Protein AF-A0A7Y0X4U5-F1 (afdb_monomer_lite)

Radius of gyration: 18.62 Å; chains: 1; bounding box: 36×19×56 Å

InterPro domains:
  IPR001992 T2SS_GspF/T4SS_PilC conserved site [PS00874] (8-36)
  IPR003004 GspF/PilC family [PTHR30012] (2-83)

Organism: Vibrio parahaemolyticus (NCBI:txid670)

Sequence (84 aa):
NRQKMRSKLLQAMIYPVVLVVFAVVIVSFLLATVVPKIIEPIIQMGQELPQSTQFLLAASEFVQDWGLIIFVVLVALFYGLKLA

Secondary structure (DSSP, 8-state):
-HHHHHHHHHHHHHHHHHHHHHHHHHHHHHHHHHHHHHHHHHHHTTPPPPHHHHHHHHHHHHHHHHHHHHHHHHHHHHHHHHH-

Structure (mmCIF, N/CA/C/O backbone):
data_AF-A0A7Y0X4U5-F1
#
_entry.id   AF-A0A7Y0X4U5-F1
#
loop_
_atom_site.group_PDB
_atom_site.id
_atom_site.type_symbol
_atom_site.label_atom_id
_atom_site.label_alt_id
_atom_site.label_comp_id
_atom_site.label_asym_id
_atom_site.label_entity_id
_atom_site.label_seq_id
_atom_site.pdbx_PDB_ins_code
_atom_site.Cartn_x
_atom_site.Cartn_y
_atom_site.Cartn_z
_atom_site.occupancy
_atom_site.B_iso_or_equiv
_atom_site.auth_seq_id
_atom_site.auth_comp_id
_atom_site.auth_asym_id
_atom_site.auth_atom_id
_atom_site.pdbx_PDB_model_num
ATOM 1 N N . ASN A 1 1 ? 21.019 9.907 -31.122 1.00 62.03 1 ASN A N 1
ATOM 2 C CA . ASN A 1 1 ? 21.095 10.635 -29.826 1.00 62.03 1 ASN A CA 1
ATOM 3 C C . ASN A 1 1 ? 19.901 10.414 -28.887 1.00 62.03 1 ASN A C 1
ATOM 5 O O . ASN A 1 1 ? 20.150 10.158 -27.717 1.00 62.03 1 ASN A O 1
ATOM 9 N N . ARG A 1 2 ? 18.632 10.413 -29.343 1.00 66.62 2 ARG A N 1
ATOM 10 C CA . ARG A 1 2 ? 17.447 10.183 -28.471 1.00 66.62 2 ARG A CA 1
ATOM 11 C C . ARG A 1 2 ? 17.437 8.849 -27.699 1.00 66.62 2 ARG A C 1
ATOM 13 O O . ARG A 1 2 ? 17.125 8.851 -26.515 1.00 66.62 2 ARG A O 1
ATOM 20 N N . GLN A 1 3 ? 17.818 7.731 -28.324 1.00 68.44 3 GLN A N 1
ATOM 21 C CA . GLN A 1 3 ? 17.815 6.420 -27.648 1.00 68.44 3 GLN A CA 1
ATOM 22 C C . GLN A 1 3 ? 18.856 6.319 -26.514 1.00 68.44 3 GLN A C 1
ATOM 24 O O . GLN A 1 3 ? 18.544 5.800 -25.446 1.00 68.44 3 GLN A O 1
ATOM 29 N N . LYS A 1 4 ? 20.052 6.908 -26.688 1.00 65.00 4 LYS A N 1
ATOM 30 C CA . LYS A 1 4 ? 21.085 6.982 -25.632 1.00 65.00 4 LYS A CA 1
ATOM 31 C C . LYS A 1 4 ? 20.634 7.815 -24.424 1.00 65.00 4 LYS A C 1
ATOM 33 O O . LYS A 1 4 ? 20.914 7.432 -23.294 1.00 65.00 4 LYS A O 1
ATOM 38 N N . MET A 1 5 ? 19.920 8.924 -24.646 1.00 70.81 5 MET A N 1
ATOM 39 C CA . MET A 1 5 ? 19.325 9.712 -23.554 1.00 70.81 5 MET A CA 1
ATOM 40 C C . MET A 1 5 ? 18.218 8.943 -22.829 1.00 70.81 5 MET A C 1
ATOM 42 O O . MET A 1 5 ? 18.185 8.947 -21.604 1.00 70.81 5 MET A O 1
ATOM 46 N N . ARG A 1 6 ? 17.346 8.244 -23.568 1.00 70.62 6 ARG A N 1
ATOM 47 C CA . ARG A 1 6 ? 16.252 7.455 -22.984 1.00 70.62 6 ARG A CA 1
ATOM 48 C C . ARG A 1 6 ? 16.773 6.316 -22.100 1.00 70.62 6 ARG A C 1
ATOM 50 O O . ARG A 1 6 ? 16.300 6.163 -20.983 1.00 70.62 6 ARG 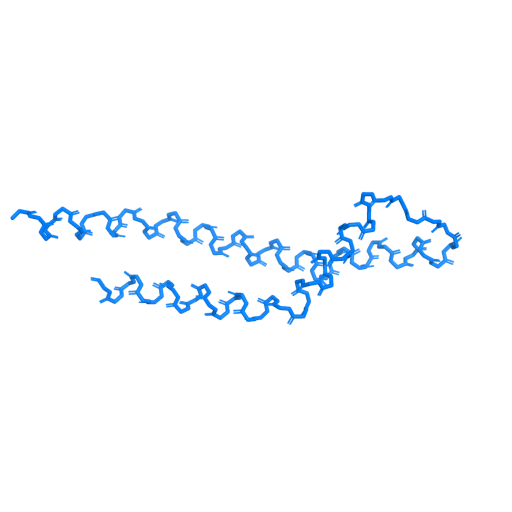A O 1
ATOM 57 N N . SER A 1 7 ? 17.795 5.591 -22.554 1.00 71.38 7 SER A N 1
ATOM 58 C CA . SER A 1 7 ? 18.433 4.516 -21.777 1.00 71.38 7 SER A CA 1
ATOM 59 C C . SER A 1 7 ? 19.111 5.031 -20.495 1.00 71.38 7 SER A C 1
ATOM 61 O O . SER A 1 7 ? 18.940 4.433 -19.435 1.00 71.38 7 SER A O 1
ATOM 63 N N . LYS A 1 8 ? 19.788 6.191 -20.542 1.00 72.12 8 LYS A N 1
ATOM 64 C CA . LYS A 1 8 ? 20.341 6.839 -19.334 1.00 72.12 8 LYS A CA 1
ATOM 65 C C . LYS A 1 8 ? 19.260 7.251 -18.329 1.00 72.12 8 LYS A C 1
ATOM 67 O O . LYS A 1 8 ? 19.467 7.099 -17.130 1.00 72.12 8 LYS A O 1
ATOM 72 N N . LEU A 1 9 ? 18.123 7.762 -18.808 1.00 77.19 9 LEU A N 1
ATOM 73 C CA . LEU A 1 9 ? 16.993 8.129 -17.947 1.00 77.19 9 LEU A CA 1
ATOM 74 C C . LEU A 1 9 ? 16.370 6.899 -17.275 1.00 77.19 9 LEU A C 1
ATOM 76 O O . LEU A 1 9 ? 16.123 6.935 -16.073 1.00 77.19 9 LEU A O 1
ATOM 80 N N . LEU A 1 10 ? 16.175 5.803 -18.018 1.00 75.50 10 LEU A N 1
ATOM 81 C CA . LEU A 1 10 ? 15.668 4.547 -17.454 1.00 75.50 10 LEU A CA 1
ATOM 82 C C . LEU A 1 10 ? 16.621 3.976 -16.395 1.00 75.50 10 LEU A C 1
ATOM 84 O O . LEU A 1 10 ? 16.172 3.599 -15.318 1.00 75.50 10 LEU A O 1
ATOM 88 N N . GLN A 1 11 ? 17.937 4.011 -16.632 1.00 76.44 11 GLN A N 1
ATOM 89 C CA . GLN A 1 11 ? 18.926 3.593 -15.631 1.00 76.44 11 GLN A CA 1
ATOM 90 C C . GLN A 1 11 ? 18.897 4.449 -14.359 1.00 76.44 11 GLN A C 1
ATOM 92 O O . GLN A 1 11 ? 18.979 3.905 -13.259 1.00 76.44 11 GLN A O 1
ATOM 97 N N . ALA A 1 12 ? 18.743 5.770 -14.485 1.00 83.56 12 ALA A N 1
ATOM 98 C CA . ALA A 1 12 ? 18.646 6.664 -13.331 1.00 83.56 12 ALA A CA 1
ATOM 99 C C . ALA A 1 12 ? 17.367 6.434 -12.503 1.00 83.56 12 ALA A C 1
ATOM 101 O O . ALA A 1 12 ? 17.356 6.699 -11.304 1.00 83.56 12 ALA A O 1
ATOM 102 N N . MET A 1 13 ? 16.305 5.914 -13.127 1.00 84.62 13 MET A N 1
ATOM 103 C CA . MET A 1 13 ? 15.016 5.642 -12.484 1.00 84.62 13 MET A CA 1
ATOM 104 C C . MET A 1 13 ? 14.991 4.343 -11.672 1.00 84.62 13 MET A C 1
ATOM 106 O O . MET A 1 13 ? 14.137 4.204 -10.800 1.00 84.62 13 MET A O 1
ATOM 110 N N . ILE A 1 14 ? 15.942 3.427 -11.884 1.00 82.88 14 ILE A N 1
ATOM 111 C CA . ILE A 1 14 ? 16.012 2.156 -11.145 1.00 82.88 14 ILE A CA 1
ATOM 112 C C . ILE A 1 14 ? 16.118 2.407 -9.637 1.00 82.88 14 ILE A C 1
ATOM 114 O O . ILE A 1 14 ? 15.358 1.824 -8.868 1.00 82.88 14 ILE A O 1
ATOM 118 N N . TYR A 1 15 ? 17.025 3.289 -9.209 1.00 85.31 15 TYR A N 1
ATOM 119 C CA . TYR A 1 15 ? 17.250 3.547 -7.784 1.00 85.31 15 TYR A CA 1
ATOM 120 C C . TYR A 1 15 ? 16.007 4.137 -7.079 1.00 85.31 15 TYR A C 1
ATOM 122 O O . TYR A 1 15 ? 15.568 3.551 -6.087 1.00 85.31 15 TYR A O 1
ATOM 130 N N . PRO A 1 16 ? 15.365 5.204 -7.602 1.00 87.19 16 PRO A N 1
ATOM 131 C CA . PRO A 1 16 ? 14.094 5.694 -7.072 1.00 87.19 16 PRO A CA 1
ATOM 132 C C . PRO A 1 16 ? 12.992 4.630 -7.027 1.00 87.19 16 PRO A C 1
ATOM 134 O O . PRO A 1 16 ? 12.295 4.526 -6.022 1.00 87.19 16 PRO A O 1
ATOM 137 N N . VAL A 1 17 ? 12.834 3.822 -8.083 1.00 87.44 17 VAL A N 1
ATOM 138 C CA . VAL A 1 17 ? 11.769 2.805 -8.139 1.00 87.44 17 VAL A CA 1
ATOM 139 C C . VAL A 1 17 ? 11.984 1.728 -7.082 1.00 87.44 17 VAL A C 1
ATOM 141 O O . VAL A 1 17 ? 11.036 1.381 -6.385 1.00 87.44 17 VAL A O 1
ATOM 144 N N . VAL A 1 18 ? 13.213 1.233 -6.908 1.00 87.06 18 VAL A N 1
ATOM 145 C CA . VAL A 1 18 ? 13.520 0.246 -5.860 1.00 87.06 18 VAL A CA 1
ATOM 146 C C . VAL A 1 18 ? 13.167 0.805 -4.484 1.00 87.06 18 VAL A C 1
ATOM 148 O O . VAL A 1 18 ? 12.489 0.129 -3.714 1.00 87.06 18 VAL A O 1
ATOM 151 N N . LEU A 1 19 ? 13.563 2.047 -4.190 1.00 91.38 19 LEU A N 1
ATOM 152 C CA . LEU A 1 19 ? 13.262 2.682 -2.908 1.00 91.38 19 LEU A CA 1
ATOM 153 C C . LEU A 1 19 ? 11.749 2.801 -2.668 1.00 91.38 19 LEU A C 1
ATOM 155 O O . LEU A 1 19 ? 11.278 2.473 -1.582 1.00 91.38 19 LEU A O 1
ATOM 159 N N . VAL A 1 20 ? 10.987 3.220 -3.683 1.00 89.69 20 VAL A N 1
ATOM 160 C CA . VAL A 1 20 ? 9.522 3.326 -3.600 1.00 89.69 20 VAL A CA 1
ATOM 161 C C . VAL A 1 20 ? 8.881 1.956 -3.386 1.00 89.69 20 VAL A C 1
ATOM 163 O O . VAL A 1 20 ? 8.023 1.827 -2.519 1.00 89.69 20 VAL A O 1
ATOM 166 N N . VAL A 1 21 ? 9.311 0.921 -4.113 1.00 88.00 21 VAL A N 1
ATOM 167 C CA . VAL A 1 21 ? 8.788 -0.444 -3.937 1.00 88.00 21 VAL A CA 1
ATOM 168 C C . VAL A 1 21 ? 9.045 -0.941 -2.515 1.00 88.00 21 VAL A C 1
ATOM 170 O O . VAL A 1 21 ? 8.119 -1.420 -1.866 1.00 88.00 21 VAL A O 1
ATOM 173 N N . PHE A 1 22 ? 10.265 -0.775 -1.997 1.00 91.62 22 PHE A N 1
ATOM 174 C CA . PHE A 1 22 ? 10.589 -1.143 -0.615 1.00 91.62 22 PHE A CA 1
ATOM 175 C C . PHE A 1 22 ? 9.745 -0.373 0.404 1.00 91.62 22 PHE A C 1
ATOM 177 O O . PHE A 1 22 ? 9.223 -0.973 1.343 1.00 91.62 22 PHE A O 1
ATOM 184 N N . ALA A 1 23 ? 9.578 0.936 0.213 1.00 91.56 23 ALA A N 1
ATOM 185 C CA . ALA A 1 23 ? 8.751 1.758 1.087 1.00 91.56 23 ALA A CA 1
ATOM 186 C C . ALA A 1 23 ? 7.293 1.278 1.097 1.00 91.56 23 ALA A C 1
ATOM 188 O O . ALA A 1 23 ? 6.723 1.102 2.172 1.00 91.56 23 ALA A O 1
ATOM 189 N N . VAL A 1 24 ? 6.711 1.002 -0.076 1.00 90.50 24 VAL A N 1
ATOM 190 C CA . VAL A 1 24 ? 5.343 0.476 -0.179 1.00 90.50 24 VAL A CA 1
ATOM 191 C C . VAL A 1 24 ? 5.229 -0.871 0.528 1.00 90.50 24 VAL A C 1
ATOM 193 O O . VAL A 1 24 ? 4.320 -1.043 1.328 1.00 90.50 24 VAL A O 1
ATOM 196 N N . VAL A 1 25 ? 6.172 -1.794 0.321 1.00 90.06 25 VAL A N 1
ATOM 197 C CA . VAL A 1 25 ? 6.168 -3.106 0.993 1.00 90.06 25 VAL A CA 1
ATOM 198 C C . VAL A 1 25 ? 6.164 -2.962 2.513 1.00 90.06 25 VAL A C 1
ATOM 200 O O . VAL A 1 25 ? 5.345 -3.587 3.184 1.00 90.06 25 VAL A O 1
ATOM 203 N N . ILE A 1 26 ? 7.054 -2.132 3.062 1.00 93.75 26 ILE A N 1
ATOM 204 C CA . ILE A 1 26 ? 7.170 -1.942 4.513 1.00 93.75 26 ILE A CA 1
ATOM 205 C C . ILE A 1 26 ? 5.901 -1.298 5.072 1.00 93.75 26 ILE A C 1
ATOM 207 O O . ILE A 1 26 ? 5.349 -1.791 6.053 1.00 93.75 26 ILE A O 1
ATOM 211 N N . VAL A 1 27 ? 5.411 -0.224 4.448 1.00 92.94 27 VAL A N 1
ATOM 212 C CA . VAL A 1 27 ? 4.190 0.461 4.895 1.00 92.94 27 VAL A CA 1
ATOM 213 C C . VAL A 1 27 ? 2.992 -0.478 4.819 1.00 92.94 27 VAL A C 1
ATOM 215 O O . VAL A 1 27 ? 2.234 -0.568 5.781 1.00 92.94 27 VAL A O 1
ATOM 218 N N . SER A 1 28 ? 2.845 -1.225 3.724 1.00 91.25 28 SER A N 1
ATOM 219 C CA . SER A 1 28 ? 1.757 -2.184 3.573 1.00 91.25 28 SER A CA 1
ATOM 220 C C . SER A 1 28 ? 1.822 -3.289 4.626 1.00 91.25 28 SER A C 1
ATOM 222 O O . SER A 1 28 ? 0.807 -3.623 5.227 1.00 91.25 28 SER A O 1
ATOM 224 N N . PHE A 1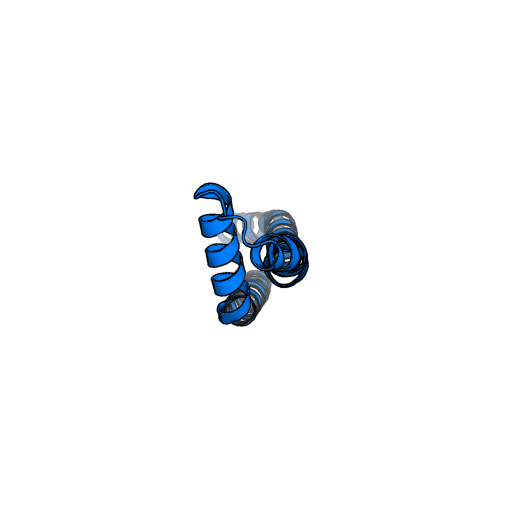 29 ? 3.014 -3.811 4.920 1.00 91.12 29 PHE A N 1
ATOM 225 C CA . PHE A 1 29 ? 3.208 -4.797 5.981 1.00 91.12 29 PHE A CA 1
ATOM 226 C C . PHE A 1 29 ? 2.829 -4.251 7.366 1.00 91.12 29 PHE A C 1
ATOM 228 O O . PHE A 1 29 ? 2.138 -4.927 8.133 1.00 91.12 29 PHE A O 1
ATOM 235 N N . LEU A 1 30 ? 3.253 -3.024 7.687 1.00 93.62 30 LEU A N 1
ATOM 236 C CA . LEU A 1 30 ? 2.921 -2.370 8.954 1.00 93.62 30 LEU A CA 1
ATOM 237 C C . LEU A 1 30 ? 1.414 -2.147 9.086 1.00 93.62 30 LEU A C 1
ATOM 239 O O . LEU A 1 30 ? 0.837 -2.472 10.121 1.00 93.62 30 LEU A O 1
ATOM 243 N N . LEU A 1 31 ? 0.769 -1.639 8.037 1.00 92.62 31 LEU A N 1
ATOM 244 C CA . LEU A 1 31 ? -0.676 -1.445 8.028 1.00 92.62 31 LEU A CA 1
ATOM 245 C C . LEU A 1 31 ? -1.412 -2.778 8.178 1.00 92.62 31 LEU A C 1
ATOM 247 O O . LEU A 1 31 ? -2.277 -2.880 9.031 1.00 92.62 31 LEU A O 1
ATOM 251 N N . ALA A 1 32 ? -1.023 -3.819 7.443 1.00 91.00 32 ALA A N 1
ATOM 252 C CA . ALA A 1 32 ? -1.713 -5.106 7.488 1.00 91.00 32 ALA A CA 1
ATOM 253 C C . ALA A 1 32 ? -1.562 -5.857 8.820 1.00 91.00 32 ALA A C 1
ATOM 255 O O . ALA A 1 32 ? -2.439 -6.634 9.183 1.00 91.00 32 ALA A O 1
ATOM 256 N N . THR A 1 33 ? -0.450 -5.675 9.541 1.00 90.81 33 THR A N 1
ATOM 257 C CA . THR A 1 33 ? -0.134 -6.524 10.706 1.00 90.81 33 THR A CA 1
ATOM 258 C C . THR A 1 33 ? -0.014 -5.775 12.022 1.00 90.81 33 THR A C 1
ATOM 260 O O . THR A 1 33 ? -0.356 -6.332 13.062 1.00 90.81 33 THR A O 1
ATOM 263 N N . VAL A 1 34 ? 0.499 -4.546 12.015 1.00 92.69 34 VAL A N 1
ATOM 264 C CA . VAL A 1 34 ? 0.808 -3.797 13.240 1.00 92.69 34 VAL A CA 1
ATOM 265 C C . VAL A 1 34 ? -0.383 -2.952 13.664 1.00 92.69 34 VAL A C 1
ATOM 267 O O . VAL A 1 34 ? -0.731 -2.953 14.841 1.00 92.69 34 VAL A O 1
ATOM 270 N N . VAL A 1 35 ? -1.045 -2.280 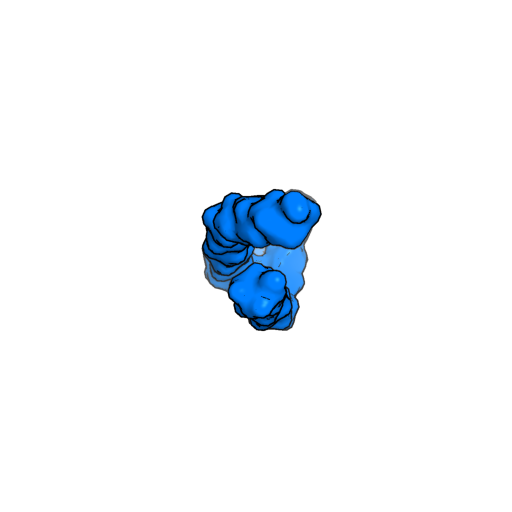12.719 1.00 91.69 35 VAL A N 1
ATOM 271 C CA . VAL A 1 35 ? -2.208 -1.431 13.022 1.00 91.69 35 VAL A CA 1
ATOM 272 C C . VAL A 1 35 ? -3.353 -2.215 13.683 1.00 91.69 35 VAL A C 1
ATOM 274 O O . VAL A 1 35 ? -3.802 -1.773 14.742 1.00 91.69 35 VAL A O 1
ATOM 277 N N . PRO A 1 36 ? -3.783 -3.392 13.178 1.00 89.25 36 PRO A N 1
ATOM 278 C CA . PRO A 1 36 ? -4.860 -4.160 13.805 1.00 89.25 36 PRO A CA 1
ATOM 279 C C . PRO A 1 36 ? -4.537 -4.556 15.246 1.00 89.25 36 PRO A C 1
ATOM 281 O O . PRO A 1 36 ? -5.371 -4.393 16.128 1.00 89.25 36 PRO A O 1
ATOM 284 N N . LYS A 1 37 ? -3.291 -4.974 15.508 1.00 91.69 37 LYS A N 1
ATOM 285 C CA . LYS A 1 37 ? -2.832 -5.393 16.843 1.00 91.69 37 LYS A CA 1
ATOM 286 C C . LYS A 1 37 ? -2.851 -4.267 17.873 1.00 91.69 37 LYS A C 1
ATOM 288 O O . LYS A 1 37 ? -2.990 -4.529 19.061 1.00 91.69 37 LYS A O 1
ATOM 293 N N . ILE A 1 38 ? -2.672 -3.021 17.433 1.00 89.88 38 ILE A N 1
ATOM 294 C CA . ILE A 1 38 ? -2.744 -1.847 18.312 1.00 89.88 38 ILE A CA 1
ATOM 295 C C . ILE A 1 38 ? -4.204 -1.488 18.610 1.00 89.88 38 ILE A C 1
ATOM 297 O O . ILE A 1 38 ? -4.516 -1.051 19.716 1.00 89.88 38 ILE A O 1
ATOM 301 N N . ILE A 1 39 ? -5.092 -1.659 17.629 1.00 89.69 39 ILE A N 1
ATOM 302 C CA . ILE A 1 39 ? -6.491 -1.231 17.713 1.00 89.69 39 ILE A CA 1
ATOM 303 C C . ILE A 1 39 ? -7.374 -2.272 18.421 1.00 89.69 39 ILE A C 1
ATOM 305 O O . ILE A 1 39 ? -8.276 -1.887 19.162 1.00 89.69 39 ILE A O 1
ATOM 309 N N . GLU A 1 40 ? -7.104 -3.570 18.257 1.00 89.75 40 GLU A N 1
ATOM 310 C CA . GLU A 1 40 ? -7.864 -4.669 18.879 1.00 89.75 40 GLU A CA 1
ATOM 311 C C . GLU A 1 40 ? -8.110 -4.471 20.387 1.00 89.75 40 GLU A C 1
ATOM 313 O O . GLU A 1 40 ? -9.269 -4.522 20.810 1.00 89.75 40 GLU A O 1
ATOM 318 N N . PRO A 1 41 ? -7.085 -4.170 21.212 1.00 89.44 41 PRO A N 1
ATOM 319 C CA . PRO A 1 41 ? -7.284 -3.944 22.641 1.00 89.44 41 PRO A CA 1
ATOM 320 C C . PRO A 1 41 ? -8.162 -2.723 22.945 1.00 89.44 41 PRO A C 1
ATOM 322 O O . PRO A 1 41 ? -8.908 -2.737 23.918 1.00 89.44 41 PRO A O 1
ATOM 325 N N . ILE A 1 42 ? -8.100 -1.671 22.121 1.00 88.31 42 ILE A N 1
ATOM 326 C CA . ILE A 1 42 ? -8.888 -0.441 22.310 1.00 88.31 42 ILE A CA 1
ATOM 327 C C . ILE A 1 42 ? -10.380 -0.739 22.112 1.00 88.31 42 ILE A C 1
ATOM 329 O O . ILE A 1 42 ? -11.206 -0.326 22.927 1.00 88.31 42 ILE A O 1
ATOM 333 N N . ILE A 1 43 ? -10.714 -1.521 21.080 1.00 87.19 43 ILE A N 1
ATOM 334 C CA . ILE A 1 43 ? -12.089 -1.966 20.811 1.00 87.19 43 ILE A CA 1
ATOM 335 C C . ILE A 1 43 ? -12.590 -2.873 21.945 1.00 87.19 43 ILE A C 1
ATOM 337 O O . ILE A 1 43 ? -13.725 -2.730 22.394 1.00 87.19 43 ILE A O 1
ATOM 341 N N . GLN A 1 44 ? -11.740 -3.771 22.457 1.00 89.00 44 GLN A N 1
ATOM 342 C CA . GLN A 1 44 ? -12.086 -4.661 23.574 1.00 89.00 44 GLN A CA 1
ATOM 343 C C . GLN A 1 44 ? -12.366 -3.907 24.884 1.00 89.00 44 GLN A C 1
ATOM 345 O O . GLN A 1 44 ? -13.174 -4.363 25.689 1.00 89.00 44 GLN A O 1
ATOM 350 N N . MET A 1 45 ? -11.746 -2.741 25.091 1.00 89.69 45 MET A N 1
ATOM 351 C CA . MET A 1 45 ? -12.037 -1.857 26.228 1.00 89.69 45 MET A CA 1
ATOM 352 C C . MET A 1 45 ? -13.359 -1.082 26.072 1.00 89.69 45 MET A C 1
ATOM 354 O O . MET A 1 45 ? -13.729 -0.329 26.972 1.00 89.69 45 MET A O 1
ATOM 358 N N . GLY A 1 46 ? -14.068 -1.235 24.946 1.00 82.62 46 GLY A N 1
ATOM 359 C CA . GLY A 1 46 ? -15.309 -0.512 24.656 1.00 82.62 46 GLY A CA 1
ATOM 360 C C . GLY A 1 46 ? -15.102 0.985 24.412 1.00 82.62 46 GLY A C 1
ATOM 361 O O . GLY A 1 46 ? -16.050 1.759 24.513 1.00 82.62 46 GLY A O 1
ATOM 362 N N . GLN A 1 47 ? -13.867 1.409 24.133 1.00 83.38 47 GLN A N 1
ATOM 363 C CA . GLN A 1 47 ? -13.552 2.790 23.782 1.00 83.38 47 GLN A CA 1
ATOM 364 C C . GLN A 1 47 ? -13.855 3.020 22.300 1.00 83.38 47 GLN A C 1
ATOM 366 O O . GLN A 1 47 ? -13.438 2.246 21.436 1.00 83.38 47 GLN A O 1
ATOM 371 N N . GLU A 1 48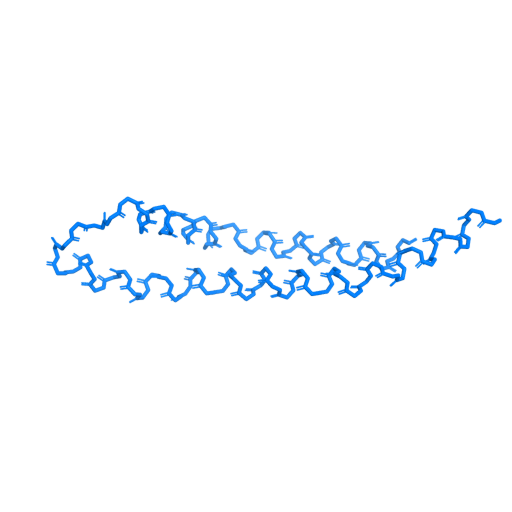 ? -14.559 4.107 21.998 1.00 83.44 48 GLU A N 1
ATOM 372 C CA . GLU A 1 48 ? -14.791 4.511 20.616 1.00 83.44 48 GLU A CA 1
ATOM 373 C C . GLU A 1 48 ? -13.487 4.994 19.974 1.00 83.44 48 GLU A C 1
ATOM 375 O O . GLU A 1 48 ? -12.721 5.768 20.554 1.00 83.44 48 GLU A O 1
ATOM 380 N N . LEU A 1 49 ? -13.231 4.543 18.746 1.00 84.94 49 LEU A N 1
ATOM 381 C CA . LEU A 1 49 ? -12.056 4.969 17.998 1.00 84.94 49 LEU A CA 1
ATOM 382 C C . LEU A 1 49 ? -12.255 6.399 17.481 1.00 84.94 49 LEU A C 1
ATOM 384 O O . LEU A 1 49 ? -13.279 6.668 16.845 1.00 84.94 49 LEU A O 1
ATOM 388 N N . PRO A 1 50 ? -11.274 7.304 17.654 1.00 89.06 50 PRO A N 1
ATOM 389 C CA . PRO A 1 50 ? -11.295 8.600 16.992 1.00 89.06 50 PRO A CA 1
ATOM 390 C C . PRO A 1 50 ? -11.424 8.442 15.474 1.00 89.06 50 PRO A C 1
ATOM 392 O O . PRO A 1 50 ? -10.892 7.496 14.890 1.00 89.06 50 PRO A O 1
ATOM 395 N N . GLN A 1 51 ? -12.063 9.408 14.814 1.00 88.81 51 GLN A N 1
ATOM 396 C CA . GLN A 1 51 ? -12.274 9.387 13.359 1.00 88.81 51 GLN A CA 1
ATOM 397 C C . GLN A 1 51 ? -10.966 9.206 12.562 1.00 88.81 51 GLN A C 1
ATOM 399 O O . GLN A 1 51 ? -10.933 8.491 11.563 1.00 88.81 51 GLN A O 1
ATOM 404 N N . SER A 1 52 ? -9.857 9.784 13.034 1.00 89.19 52 SER A N 1
ATOM 405 C CA . SER A 1 52 ? -8.531 9.603 12.426 1.00 89.19 52 SER A CA 1
ATOM 406 C C . SER A 1 52 ? -8.020 8.158 12.509 1.00 89.19 52 SER A C 1
ATOM 408 O O . SER A 1 52 ? -7.408 7.667 11.561 1.00 89.19 52 SER A O 1
ATOM 410 N N . THR A 1 53 ? -8.291 7.454 13.611 1.00 90.06 53 THR A N 1
ATOM 411 C CA . THR A 1 53 ? -7.909 6.048 13.807 1.00 90.06 53 THR A CA 1
ATOM 412 C C . THR A 1 53 ? -8.808 5.107 13.008 1.00 90.06 53 THR A C 1
ATOM 414 O O . THR A 1 53 ? -8.314 4.122 12.467 1.00 90.06 53 THR A O 1
ATOM 417 N N . GLN A 1 54 ? -10.098 5.431 12.864 1.00 89.81 54 GLN A N 1
ATOM 418 C CA . GLN A 1 54 ? -11.020 4.683 11.999 1.00 89.81 54 GLN A CA 1
ATOM 419 C C . GLN A 1 54 ? -10.579 4.732 10.531 1.00 89.81 54 GLN A C 1
ATOM 421 O O . GLN A 1 54 ? -10.550 3.703 9.860 1.00 89.81 54 GLN A O 1
ATOM 426 N N . PHE A 1 55 ? -10.153 5.904 10.046 1.00 92.00 55 PHE A N 1
ATOM 427 C CA . PHE A 1 55 ? -9.590 6.034 8.699 1.00 92.00 55 PHE A CA 1
ATOM 428 C C . PHE A 1 55 ? -8.343 5.158 8.510 1.00 92.00 55 PHE A C 1
ATOM 430 O O . PHE A 1 55 ? -8.195 4.490 7.487 1.00 92.00 55 PHE A O 1
ATOM 437 N N . LEU A 1 56 ? -7.457 5.123 9.510 1.00 90.62 56 LEU A N 1
ATOM 438 C CA . LEU A 1 56 ? -6.258 4.287 9.465 1.00 90.62 56 LEU A CA 1
ATOM 439 C C . LEU A 1 56 ? -6.595 2.786 9.475 1.00 90.62 56 LEU A C 1
ATOM 441 O O . LEU A 1 56 ? -5.932 2.013 8.784 1.00 90.62 56 LEU A O 1
ATOM 445 N N . LEU A 1 57 ? -7.628 2.378 10.218 1.00 91.62 57 LEU A N 1
ATOM 446 C CA . LEU A 1 57 ? -8.124 1.002 10.228 1.00 91.62 57 LEU A CA 1
ATOM 447 C C . LEU A 1 57 ? -8.674 0.600 8.853 1.00 91.62 57 LEU A C 1
ATOM 449 O O . LEU A 1 57 ? -8.267 -0.429 8.324 1.00 91.62 57 LEU A O 1
ATOM 453 N N . ALA A 1 58 ? -9.494 1.451 8.233 1.00 91.62 58 ALA A N 1
ATOM 454 C CA . ALA A 1 58 ? -10.012 1.218 6.884 1.00 91.62 58 ALA A CA 1
ATOM 455 C C . ALA A 1 58 ? -8.885 1.129 5.836 1.00 91.62 58 ALA A C 1
ATOM 457 O O . ALA A 1 58 ? -8.918 0.289 4.938 1.00 91.62 58 ALA A O 1
ATOM 458 N N . ALA A 1 59 ? -7.842 1.958 5.962 1.00 91.06 59 ALA A N 1
ATOM 459 C CA . ALA A 1 59 ? -6.654 1.857 5.115 1.00 91.06 59 ALA A CA 1
ATOM 460 C C . ALA A 1 59 ? -5.894 0.538 5.343 1.00 91.06 59 ALA A C 1
ATOM 462 O O . ALA A 1 59 ? -5.399 -0.064 4.391 1.00 91.06 59 ALA A O 1
ATOM 463 N N . SER A 1 60 ? -5.815 0.076 6.592 1.00 92.19 60 SER A N 1
ATOM 464 C CA . SER A 1 60 ? -5.259 -1.234 6.937 1.00 92.19 60 SER A CA 1
ATOM 465 C C . SER A 1 60 ? -6.058 -2.373 6.298 1.00 92.19 60 SER A C 1
ATOM 467 O O . SER A 1 60 ? -5.451 -3.233 5.668 1.00 92.19 60 SER A O 1
ATOM 469 N N . GLU A 1 61 ? -7.389 -2.360 6.390 1.00 91.88 61 GLU A N 1
ATOM 470 C CA . GLU A 1 61 ? -8.267 -3.354 5.750 1.00 91.88 61 GLU A CA 1
ATOM 471 C C . GLU A 1 61 ? -8.083 -3.370 4.227 1.00 91.88 61 GLU A C 1
ATOM 473 O O . GLU A 1 61 ? -7.833 -4.421 3.639 1.00 91.88 61 GLU A O 1
ATOM 478 N N . PHE A 1 62 ? -8.061 -2.195 3.588 1.00 93.00 62 PHE A N 1
ATOM 479 C CA . PHE A 1 62 ? -7.782 -2.083 2.155 1.00 93.00 62 PHE A CA 1
ATOM 480 C C . PHE A 1 62 ? -6.441 -2.723 1.769 1.00 93.00 62 PHE A C 1
ATOM 482 O O . PHE A 1 62 ? -6.337 -3.416 0.758 1.00 93.00 62 PHE A O 1
ATOM 489 N N . VAL A 1 63 ? -5.401 -2.500 2.571 1.00 91.69 63 VAL A N 1
ATOM 490 C CA . VAL A 1 63 ? -4.079 -3.083 2.334 1.00 91.69 63 VAL A CA 1
ATOM 491 C C . VAL A 1 63 ? -4.062 -4.590 2.594 1.00 91.69 63 VAL A C 1
ATOM 493 O O . VAL A 1 63 ? -3.331 -5.297 1.905 1.00 91.69 63 VAL A O 1
ATOM 496 N N . GLN A 1 64 ? -4.846 -5.106 3.538 1.00 89.62 64 GLN A N 1
ATOM 497 C CA . GLN A 1 64 ? -4.962 -6.551 3.756 1.00 89.62 64 GLN A CA 1
ATOM 498 C C . GLN A 1 64 ? -5.607 -7.244 2.549 1.00 89.62 64 GLN A C 1
ATOM 500 O O . GLN A 1 64 ? -5.087 -8.260 2.088 1.00 89.62 64 GLN A O 1
ATOM 505 N N . ASP A 1 65 ? -6.655 -6.645 1.979 1.00 91.25 65 ASP A N 1
ATOM 506 C CA . ASP A 1 65 ? -7.386 -7.217 0.844 1.00 91.25 65 ASP A CA 1
ATOM 507 C C . ASP A 1 65 ? -6.647 -7.045 -0.495 1.00 91.25 65 ASP A C 1
ATOM 509 O O . ASP A 1 65 ? -6.559 -7.973 -1.302 1.00 91.25 65 ASP A O 1
ATOM 513 N N . TRP A 1 66 ? -6.082 -5.858 -0.747 1.00 90.88 66 TRP A N 1
ATOM 514 C CA . TRP A 1 66 ? -5.506 -5.488 -2.048 1.00 90.88 66 TRP A CA 1
ATOM 515 C C . TRP A 1 66 ? -3.977 -5.413 -2.059 1.00 90.88 66 TRP A C 1
ATOM 517 O O . TRP A 1 66 ? -3.376 -5.290 -3.129 1.00 90.88 66 TRP A O 1
ATOM 527 N N . GLY A 1 67 ? -3.313 -5.510 -0.905 1.00 85.12 67 GLY A N 1
ATOM 528 C CA . GLY A 1 67 ? -1.861 -5.338 -0.785 1.00 85.12 67 GLY A CA 1
ATOM 529 C C . GLY A 1 67 ? -1.057 -6.338 -1.612 1.00 85.12 67 GLY A C 1
ATOM 530 O O . GLY A 1 67 ? -0.064 -5.957 -2.231 1.00 85.12 67 GLY A O 1
ATOM 531 N N . LEU A 1 68 ? -1.513 -7.592 -1.710 1.00 85.38 68 LEU A N 1
ATOM 532 C CA . LEU A 1 68 ? -0.887 -8.6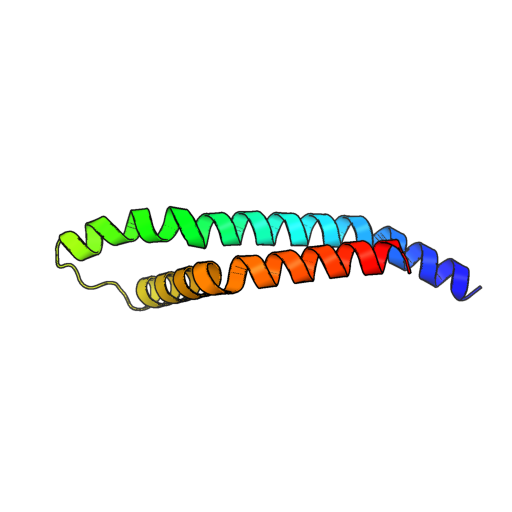00 -2.575 1.00 85.38 68 LEU A CA 1
ATOM 533 C C . LEU A 1 68 ? -0.993 -8.234 -4.060 1.00 85.38 68 LEU A C 1
ATOM 535 O O . LEU A 1 68 ? -0.014 -8.362 -4.793 1.00 85.38 68 LEU A O 1
ATOM 539 N N . ILE A 1 69 ? -2.149 -7.734 -4.502 1.00 89.00 69 ILE A N 1
ATOM 540 C CA . ILE A 1 69 ? -2.357 -7.297 -5.889 1.00 89.00 69 ILE A CA 1
ATOM 541 C C . ILE A 1 69 ? -1.451 -6.098 -6.195 1.00 89.00 69 ILE A C 1
ATOM 543 O O . ILE A 1 69 ? -0.749 -6.099 -7.206 1.00 89.00 69 ILE A O 1
ATOM 547 N N . ILE A 1 70 ? -1.405 -5.109 -5.297 1.00 85.81 70 ILE A N 1
ATOM 548 C CA . ILE A 1 70 ? -0.531 -3.931 -5.417 1.00 85.81 70 ILE A CA 1
ATOM 549 C C . ILE A 1 70 ? 0.940 -4.355 -5.496 1.00 85.81 70 ILE A C 1
ATOM 551 O O . ILE A 1 70 ? 1.681 -3.863 -6.349 1.00 85.81 70 ILE A O 1
ATOM 555 N N . PHE A 1 71 ? 1.360 -5.305 -4.660 1.00 83.81 71 PHE A N 1
ATOM 556 C CA . PHE A 1 71 ? 2.719 -5.835 -4.679 1.00 83.81 71 PHE A CA 1
ATOM 557 C C . PHE A 1 71 ? 3.058 -6.506 -6.016 1.00 83.81 71 PHE A C 1
ATOM 559 O O . PHE A 1 71 ? 4.086 -6.194 -6.617 1.00 83.81 71 PHE A O 1
ATOM 566 N N . VAL A 1 72 ? 2.178 -7.371 -6.530 1.00 88.44 72 VAL A N 1
ATOM 567 C CA . VAL A 1 72 ? 2.375 -8.038 -7.827 1.00 88.44 72 VAL A CA 1
ATOM 568 C C . VAL A 1 72 ? 2.481 -7.019 -8.965 1.00 88.44 72 VAL A C 1
ATOM 570 O O . VAL A 1 72 ? 3.373 -7.136 -9.807 1.00 88.44 72 VAL A O 1
ATOM 573 N N . VAL A 1 73 ? 1.632 -5.987 -8.971 1.00 88.25 73 VAL A N 1
ATOM 574 C CA . VAL A 1 73 ? 1.672 -4.911 -9.976 1.00 88.25 73 VAL A CA 1
ATOM 575 C C . VAL A 1 73 ? 2.987 -4.133 -9.912 1.00 88.25 73 VAL A C 1
ATOM 577 O O . VAL A 1 73 ? 3.596 -3.878 -10.952 1.00 88.25 73 VAL A O 1
ATOM 580 N N . LEU A 1 74 ? 3.470 -3.792 -8.714 1.00 85.69 74 LEU A N 1
ATOM 581 C CA . LEU A 1 74 ? 4.742 -3.086 -8.537 1.00 85.69 74 LEU A CA 1
ATOM 582 C C . LEU A 1 74 ? 5.938 -3.913 -9.015 1.00 85.69 74 LEU A C 1
ATOM 584 O O . LEU A 1 74 ? 6.827 -3.389 -9.689 1.00 85.69 74 LEU A O 1
ATOM 588 N N . VAL A 1 75 ? 5.944 -5.210 -8.710 1.00 86.19 75 VAL A N 1
ATOM 589 C CA . VAL A 1 75 ? 6.989 -6.130 -9.167 1.00 86.19 75 VAL A CA 1
ATOM 590 C C . VAL A 1 75 ? 6.953 -6.271 -10.691 1.00 86.19 75 VAL A C 1
ATOM 592 O O . VAL A 1 75 ? 7.996 -6.174 -11.339 1.00 86.19 75 VAL A O 1
ATOM 595 N N . ALA A 1 76 ? 5.768 -6.427 -11.288 1.00 87.88 76 ALA A N 1
ATOM 596 C CA . ALA A 1 76 ? 5.609 -6.495 -12.739 1.00 87.8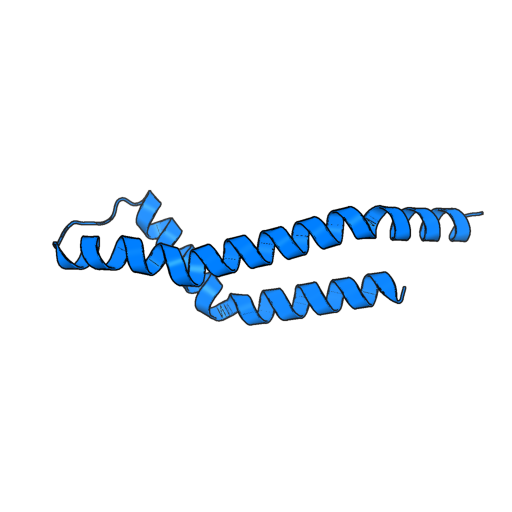8 76 ALA A CA 1
ATOM 597 C C . ALA A 1 76 ? 6.088 -5.209 -13.435 1.00 87.88 76 ALA A C 1
ATOM 599 O O . ALA A 1 76 ? 6.812 -5.282 -14.430 1.00 87.88 76 ALA A O 1
ATOM 600 N N . LEU A 1 77 ? 5.758 -4.034 -12.885 1.00 85.56 77 LEU A N 1
ATOM 601 C CA . LEU A 1 77 ? 6.226 -2.742 -13.389 1.00 85.56 77 LEU A CA 1
ATOM 602 C C . LEU A 1 77 ? 7.755 -2.639 -13.324 1.00 85.56 77 LEU A C 1
ATOM 604 O O . LEU A 1 77 ? 8.386 -2.195 -14.282 1.00 85.56 77 LEU A O 1
ATOM 608 N N . PHE A 1 78 ? 8.361 -3.083 -12.220 1.00 84.81 78 PHE A N 1
ATOM 609 C CA . PHE A 1 78 ? 9.812 -3.076 -12.050 1.00 84.81 78 PHE A CA 1
ATOM 610 C C . PHE A 1 78 ? 10.517 -3.941 -13.103 1.00 84.81 78 PHE A C 1
ATOM 612 O O . PHE A 1 78 ? 11.459 -3.480 -13.752 1.00 84.81 78 PHE A O 1
ATOM 619 N N . TYR A 1 79 ? 10.043 -5.170 -13.325 1.00 85.00 79 TYR A N 1
ATOM 620 C CA . TYR A 1 79 ? 10.595 -6.036 -14.369 1.00 85.00 79 TYR A CA 1
ATOM 621 C C . TYR A 1 79 ? 10.346 -5.476 -15.774 1.00 85.00 79 TYR A C 1
ATOM 623 O O . TYR A 1 79 ? 11.249 -5.537 -16.606 1.00 85.00 79 TYR A O 1
ATOM 631 N N . GLY A 1 80 ? 9.180 -4.871 -16.023 1.00 83.06 80 GLY A N 1
ATOM 632 C CA . GLY A 1 80 ? 8.866 -4.201 -17.287 1.00 83.06 80 GLY A CA 1
ATOM 633 C C . GLY A 1 80 ? 9.801 -3.028 -17.591 1.00 83.06 80 GLY A C 1
ATOM 634 O O . GLY A 1 80 ? 10.301 -2.922 -18.706 1.00 83.06 80 GLY A O 1
ATOM 635 N N . LEU A 1 81 ? 10.108 -2.191 -16.595 1.00 79.62 81 LEU A N 1
ATOM 636 C CA . LEU A 1 81 ? 11.062 -1.082 -16.730 1.00 79.62 81 LEU A CA 1
ATOM 637 C C . LEU A 1 81 ? 12.513 -1.550 -16.882 1.00 79.62 81 LEU A C 1
ATOM 639 O O . LEU A 1 81 ? 13.317 -0.840 -17.474 1.00 79.62 81 LEU A O 1
ATOM 643 N N . LYS A 1 82 ? 12.859 -2.725 -16.343 1.00 72.62 82 LYS A N 1
ATOM 644 C CA . LYS A 1 82 ? 14.187 -3.328 -16.512 1.00 72.62 82 LYS A CA 1
ATOM 645 C C . LYS A 1 82 ? 14.373 -3.950 -17.904 1.00 72.62 82 LYS A C 1
ATOM 647 O O . LYS A 1 82 ? 15.500 -3.990 -18.390 1.00 72.62 82 LYS A O 1
ATOM 652 N N . LEU A 1 83 ? 13.304 -4.487 -18.501 1.00 66.81 83 LEU A N 1
ATOM 653 C CA . LEU A 1 83 ? 13.327 -5.122 -19.827 1.00 66.81 83 LEU A CA 1
ATOM 654 C C . LEU A 1 83 ? 13.214 -4.124 -20.994 1.00 66.81 83 LEU A C 1
ATOM 656 O O . LEU A 1 83 ? 13.616 -4.473 -22.104 1.00 66.81 83 LEU A O 1
ATOM 660 N N . ALA A 1 84 ? 12.653 -2.934 -20.755 1.00 60.06 84 ALA A N 1
ATOM 661 C CA . ALA A 1 84 ? 12.453 -1.866 -21.743 1.00 60.06 84 ALA A CA 1
ATOM 662 C C . ALA A 1 84 ? 13.649 -0.904 -21.857 1.00 60.06 84 ALA A C 1
ATOM 664 O O . ALA A 1 84 ? 13.856 -0.365 -22.972 1.00 60.06 84 ALA A O 1
#

Foldseek 3Di:
DVVVVVVVVLVVVLVVLVVVLVVLVVVLVCLQPVLCVVCVVCVVVVHDDDPVSVVSVVVSVCSNVCVVVVNVVSVVVSVVSVVD

pLDDT: mean 85.53, std 7.92, range [60.06, 93.75]